Protein AF-A0A2P2NIX0-F1 (afdb_monomer_lite)

InterPro domains:
  IPR002048 EF-hand domain [PF13833] (48-100)
  IPR002048 EF-hand domain [PS50222] (69-104)
  IPR011992 EF-hand domain pair [SSF47473] (9-98)
  IPR018247 EF-Hand 1, calcium-binding site [PS00018] (82-94)
  IPR044205 Calcium-binding protein KIC/PBP1/KRP1 [PTHR47319] (14-123)

Organism: Rhizophora mucronata (NCBI:txid61149)

Structure (mmCIF, N/CA/C/O backbone):
data_AF-A0A2P2NIX0-F1
#
_entry.id   AF-A0A2P2NIX0-F1
#
loop_
_atom_site.group_PDB
_atom_site.id
_atom_site.type_symbol
_atom_site.label_atom_id
_atom_site.label_alt_id
_atom_site.label_comp_id
_atom_site.label_asym_id
_atom_site.label_entity_id
_atom_site.label_seq_id
_atom_site.pdbx_PDB_ins_code
_atom_site.Cartn_x
_atom_site.Cartn_y
_atom_site.Cartn_z
_atom_site.occupancy
_atom_site.B_iso_or_equiv
_atom_site.auth_seq_id
_atom_site.auth_comp_id
_atom_site.auth_asym_id
_atom_site.auth_atom_id
_atom_site.pdbx_PDB_model_num
ATOM 1 N N . MET A 1 1 ? 43.912 -26.234 24.831 1.00 50.53 1 MET A N 1
ATOM 2 C CA . MET A 1 1 ? 42.895 -26.820 23.930 1.00 50.53 1 MET A CA 1
ATOM 3 C C . MET A 1 1 ? 41.523 -26.610 24.560 1.00 50.53 1 MET A C 1
ATOM 5 O O . MET A 1 1 ? 41.419 -26.867 25.751 1.00 50.53 1 MET A O 1
ATOM 9 N N . ALA A 1 2 ? 40.550 -26.163 23.743 1.00 42.12 2 ALA A N 1
ATOM 10 C CA . ALA A 1 2 ? 39.131 -25.838 24.017 1.00 42.12 2 ALA A CA 1
ATOM 11 C C . ALA A 1 2 ? 38.855 -24.526 24.790 1.00 42.12 2 ALA A C 1
ATOM 13 O O . ALA A 1 2 ? 39.506 -24.276 25.792 1.00 42.12 2 ALA A O 1
ATOM 14 N N . ALA A 1 3 ? 37.893 -23.656 24.461 1.00 52.75 3 ALA A N 1
ATOM 15 C CA . ALA A 1 3 ? 37.145 -23.256 23.253 1.00 52.75 3 ALA A CA 1
ATOM 16 C C . ALA A 1 3 ? 36.430 -21.925 23.638 1.00 52.75 3 ALA A C 1
ATOM 18 O O . ALA A 1 3 ? 36.036 -21.804 24.800 1.00 52.75 3 ALA A O 1
ATOM 19 N N . PRO A 1 4 ? 36.258 -20.920 22.756 1.00 50.69 4 PRO A N 1
ATOM 20 C CA . PRO A 1 4 ? 35.530 -19.696 23.103 1.00 50.69 4 PRO A CA 1
ATOM 21 C C . PRO A 1 4 ? 34.009 -19.925 23.059 1.00 50.69 4 PRO A C 1
ATOM 23 O O . PRO A 1 4 ? 33.499 -20.560 22.137 1.00 50.69 4 PRO A O 1
ATOM 26 N N . GLN A 1 5 ? 33.292 -19.422 24.068 1.00 49.97 5 GLN A N 1
ATOM 27 C CA . GLN A 1 5 ? 31.830 -19.479 24.147 1.00 49.97 5 GLN A CA 1
ATOM 28 C C . GLN A 1 5 ? 31.191 -18.527 23.128 1.00 49.97 5 GLN A C 1
ATOM 30 O O . GLN A 1 5 ? 31.545 -17.352 23.033 1.00 49.97 5 GLN A O 1
ATOM 35 N N . SER A 1 6 ? 30.259 -19.089 22.365 1.00 48.31 6 SER A N 1
ATOM 36 C CA . SER A 1 6 ? 29.568 -18.510 21.220 1.00 48.31 6 SER A CA 1
ATOM 37 C C . SER A 1 6 ? 28.785 -17.242 21.564 1.00 48.31 6 SER A C 1
ATOM 39 O O . SER A 1 6 ? 27.937 -17.240 22.455 1.00 48.31 6 SER A O 1
ATOM 41 N N . GLN A 1 7 ? 29.019 -16.180 20.791 1.00 47.47 7 GLN A N 1
ATOM 42 C CA . GLN A 1 7 ? 28.121 -15.033 20.716 1.00 47.47 7 GLN A CA 1
ATOM 43 C C . GLN A 1 7 ? 26.816 -15.484 20.054 1.00 47.47 7 GLN A C 1
ATOM 45 O O . GLN A 1 7 ? 26.788 -15.840 18.878 1.00 47.47 7 GLN A O 1
ATOM 50 N N . ASN A 1 8 ? 25.740 -15.493 20.836 1.00 40.75 8 ASN A N 1
ATOM 51 C CA . ASN A 1 8 ? 24.382 -15.704 20.361 1.00 40.75 8 ASN A CA 1
ATOM 52 C C . ASN A 1 8 ? 23.943 -14.445 19.596 1.00 40.75 8 ASN A C 1
ATOM 54 O O . ASN A 1 8 ? 23.459 -13.479 20.186 1.00 40.75 8 ASN A O 1
ATOM 58 N N . GLN A 1 9 ? 24.209 -14.423 18.290 1.00 42.22 9 GLN A N 1
ATOM 59 C CA . GLN A 1 9 ? 23.605 -13.460 17.381 1.00 42.22 9 GLN A CA 1
ATOM 60 C C . GLN A 1 9 ? 22.149 -13.874 17.192 1.00 42.22 9 GLN A C 1
ATOM 62 O O . GLN A 1 9 ? 21.848 -14.804 16.448 1.00 42.22 9 GLN A O 1
ATOM 67 N N . ASN A 1 10 ? 21.262 -13.178 17.900 1.00 36.50 10 ASN A N 1
ATOM 68 C CA . ASN A 1 10 ? 19.833 -13.191 17.641 1.00 36.50 10 ASN A CA 1
ATOM 69 C C . ASN A 1 10 ? 19.629 -12.640 16.220 1.00 36.50 10 ASN A C 1
ATOM 71 O O . ASN A 1 10 ? 19.618 -11.428 16.003 1.00 36.50 10 ASN A O 1
ATOM 75 N N . GLN A 1 11 ? 19.623 -13.540 15.238 1.00 39.88 11 GLN A N 1
ATOM 76 C CA . GLN A 1 11 ? 19.380 -13.214 13.844 1.00 39.88 11 GLN A CA 1
ATOM 77 C C . GLN A 1 11 ? 17.932 -12.747 13.740 1.00 39.88 11 GLN A C 1
ATOM 79 O O . GLN A 1 11 ? 17.008 -13.557 13.803 1.00 39.88 11 GLN A O 1
ATOM 84 N N . ASN A 1 12 ? 17.765 -11.427 13.616 1.00 37.88 12 ASN A N 1
ATOM 85 C CA . ASN A 1 12 ? 16.544 -10.791 13.142 1.00 37.88 12 ASN A CA 1
ATOM 86 C C . ASN A 1 12 ? 16.019 -11.598 11.952 1.00 37.88 12 ASN A C 1
ATOM 88 O O . ASN A 1 12 ? 16.601 -11.544 10.867 1.00 37.88 12 ASN A O 1
ATOM 92 N N . HIS A 1 13 ? 14.936 -12.345 12.167 1.00 38.78 13 HIS A N 1
ATOM 93 C CA . HIS A 1 13 ? 14.095 -12.855 11.097 1.00 38.78 13 HIS A CA 1
ATOM 94 C C . HIS A 1 13 ? 13.454 -11.637 10.421 1.00 38.78 13 HIS A C 1
ATOM 96 O O . HIS A 1 13 ? 12.296 -11.316 10.653 1.00 38.78 13 HIS A O 1
ATOM 102 N N . HIS A 1 14 ? 14.215 -10.937 9.580 1.00 41.50 14 HIS A N 1
ATOM 103 C CA . HIS A 1 14 ? 13.605 -10.283 8.437 1.00 41.50 14 HIS A CA 1
ATOM 104 C C . HIS A 1 14 ? 13.062 -11.437 7.604 1.00 41.50 14 HIS A C 1
ATOM 106 O O . HIS A 1 14 ? 13.826 -12.104 6.904 1.00 41.50 14 HIS A O 1
ATOM 112 N N . GLN A 1 15 ? 11.770 -11.745 7.754 1.00 46.03 15 GLN A N 1
ATOM 113 C CA . GLN A 1 15 ? 11.052 -12.459 6.710 1.00 46.03 15 GLN A CA 1
ATOM 114 C C . GLN A 1 15 ? 11.357 -11.691 5.429 1.00 46.03 15 GLN A C 1
ATOM 116 O O . GLN A 1 15 ? 10.875 -10.577 5.244 1.00 46.03 15 GLN A O 1
ATOM 121 N N . TYR A 1 16 ? 12.242 -12.247 4.603 1.00 47.47 16 TYR A N 1
ATOM 122 C CA . TYR A 1 16 ? 12.481 -11.752 3.262 1.00 47.47 16 TYR A CA 1
ATOM 123 C C . TYR A 1 16 ? 11.141 -11.884 2.554 1.00 47.47 16 TYR A C 1
ATOM 125 O O . TYR A 1 16 ? 10.760 -12.976 2.125 1.00 47.47 16 TYR A O 1
ATOM 133 N N . PHE A 1 17 ? 10.386 -10.789 2.512 1.00 57.12 17 PHE A N 1
ATOM 134 C CA . PHE A 1 17 ? 9.294 -10.667 1.576 1.00 57.12 17 PHE A CA 1
ATOM 135 C C . PHE A 1 17 ? 9.944 -10.810 0.210 1.00 57.12 17 PHE A C 1
ATOM 137 O O . PHE A 1 17 ? 10.765 -9.986 -0.191 1.00 57.12 17 PHE A O 1
ATOM 144 N N . HIS A 1 18 ? 9.696 -11.944 -0.433 1.00 64.31 18 HIS A N 1
ATOM 145 C CA . HIS A 1 18 ? 10.244 -12.169 -1.749 1.00 64.31 18 HIS A CA 1
ATOM 146 C C . HIS A 1 18 ? 9.465 -11.259 -2.684 1.00 64.31 18 HIS A C 1
ATOM 148 O O . HIS A 1 18 ? 8.249 -11.397 -2.821 1.00 64.31 18 HIS A O 1
ATOM 154 N N . ASP A 1 19 ? 10.159 -10.292 -3.265 1.00 73.69 19 ASP A N 1
ATOM 155 C CA . ASP A 1 19 ? 9.529 -9.370 -4.182 1.00 73.69 19 ASP A CA 1
ATOM 156 C C . ASP A 1 19 ? 9.117 -10.138 -5.442 1.00 73.69 19 ASP A C 1
ATOM 158 O O . ASP A 1 19 ? 9.936 -10.725 -6.151 1.00 73.69 19 ASP A O 1
ATOM 162 N N . PHE A 1 20 ? 7.808 -10.228 -5.656 1.00 79.19 20 PHE A N 1
ATOM 163 C CA . PHE A 1 20 ? 7.220 -10.857 -6.834 1.00 79.19 20 PHE A CA 1
ATOM 164 C C . PHE A 1 20 ? 6.619 -9.822 -7.780 1.00 79.19 20 PHE A C 1
ATOM 166 O O . PHE A 1 20 ? 6.149 -10.199 -8.857 1.00 79.19 20 PHE A O 1
ATOM 173 N N . LEU A 1 21 ? 6.630 -8.539 -7.406 1.00 83.56 21 LEU A N 1
ATOM 174 C CA . LEU A 1 21 ? 6.047 -7.479 -8.214 1.00 83.56 21 LEU A CA 1
ATOM 175 C C . LEU A 1 21 ? 6.760 -7.328 -9.570 1.00 83.56 21 LEU A C 1
ATOM 177 O O . LEU A 1 21 ? 6.041 -7.278 -10.568 1.00 83.56 21 LEU A O 1
ATOM 181 N N . PRO A 1 22 ? 8.105 -7.397 -9.680 1.00 82.06 22 PRO A N 1
ATOM 182 C CA . PRO A 1 22 ? 8.806 -7.372 -10.969 1.00 82.06 22 PRO A CA 1
ATOM 183 C C . PRO A 1 22 ? 8.403 -8.532 -11.879 1.00 82.06 22 PRO A C 1
ATOM 185 O O . PRO A 1 22 ? 8.193 -8.378 -13.083 1.00 82.06 22 PRO A O 1
ATOM 188 N N . LEU A 1 23 ? 8.228 -9.724 -11.303 1.00 83.00 23 LEU A N 1
ATOM 189 C CA . LEU A 1 23 ? 7.837 -10.913 -12.056 1.00 83.00 23 LEU A CA 1
ATOM 190 C C . LEU A 1 23 ? 6.382 -10.813 -12.537 1.00 83.00 23 LEU A C 1
ATOM 192 O O . LEU A 1 23 ? 6.071 -11.224 -13.657 1.00 83.00 23 LEU A O 1
ATOM 196 N N . MET A 1 24 ? 5.495 -10.248 -11.715 1.00 81.00 24 MET A N 1
ATOM 197 C CA . MET A 1 24 ? 4.114 -9.951 -12.099 1.00 81.00 24 MET A CA 1
ATOM 198 C C . MET A 1 24 ? 4.052 -8.861 -13.173 1.00 81.00 24 MET A C 1
ATOM 200 O O . MET A 1 24 ? 3.346 -9.053 -14.159 1.00 81.00 24 MET A O 1
ATOM 204 N N . ALA A 1 25 ? 4.825 -7.782 -13.039 1.00 84.12 25 ALA A N 1
ATOM 205 C CA . ALA A 1 25 ? 4.919 -6.705 -14.024 1.00 84.12 25 ALA A CA 1
ATOM 206 C C . ALA A 1 25 ? 5.352 -7.238 -15.393 1.00 84.12 25 ALA A C 1
ATOM 208 O O . ALA A 1 25 ? 4.672 -7.010 -16.392 1.00 84.12 25 ALA A O 1
ATOM 209 N N . ASN A 1 26 ? 6.417 -8.042 -15.421 1.00 83.12 26 ASN A N 1
ATOM 210 C CA . ASN A 1 26 ? 6.946 -8.642 -16.643 1.00 83.12 26 ASN A CA 1
ATOM 211 C C . ASN A 1 26 ? 5.971 -9.629 -17.306 1.00 83.12 26 ASN A C 1
ATOM 213 O O . ASN A 1 26 ? 5.942 -9.748 -18.529 1.00 83.12 26 ASN A O 1
ATOM 217 N N . LYS A 1 27 ? 5.165 -10.360 -16.523 1.00 85.50 27 LYS A N 1
ATOM 218 C CA . LYS A 1 27 ? 4.214 -11.347 -17.066 1.00 85.50 27 LYS A CA 1
ATOM 219 C C . LYS A 1 27 ? 2.865 -10.763 -17.468 1.00 85.50 27 LYS A C 1
ATOM 221 O O . LYS A 1 27 ? 2.254 -11.272 -18.404 1.00 85.50 27 LYS A O 1
ATOM 226 N N . LEU A 1 28 ? 2.368 -9.786 -16.716 1.00 81.62 28 LEU A N 1
ATOM 227 C CA . LEU A 1 28 ? 1.005 -9.271 -16.838 1.00 81.62 28 LEU A CA 1
ATOM 228 C C . LEU A 1 28 ? 0.959 -7.907 -17.545 1.00 81.62 28 LEU A C 1
ATOM 230 O O . LEU A 1 28 ? -0.065 -7.569 -18.134 1.00 81.62 28 LEU A O 1
ATOM 234 N N . GLY A 1 29 ? 2.055 -7.146 -17.516 1.00 83.56 29 GLY A N 1
ATOM 235 C CA . GLY A 1 29 ? 2.091 -5.732 -17.884 1.00 83.56 29 GLY A CA 1
ATOM 236 C C . GLY A 1 29 ? 1.682 -4.815 -16.723 1.00 83.56 29 GLY A C 1
ATOM 237 O O . GLY A 1 29 ? 1.065 -5.253 -15.749 1.00 83.56 29 GLY A O 1
ATOM 238 N N . GLY A 1 30 ? 2.017 -3.523 -16.831 1.00 80.62 30 GLY A N 1
ATOM 239 C CA . GLY A 1 30 ? 1.807 -2.532 -15.764 1.00 80.62 30 GLY A CA 1
ATOM 240 C C . GLY A 1 30 ? 0.342 -2.366 -15.340 1.00 80.62 30 GLY A C 1
ATOM 241 O O . GLY A 1 30 ? 0.036 -2.422 -14.151 1.00 80.62 30 GLY A O 1
ATOM 242 N N . ASP A 1 31 ? -0.583 -2.261 -16.298 1.00 83.38 31 ASP A N 1
ATOM 243 C CA . ASP A 1 31 ? -2.016 -2.088 -16.002 1.00 83.38 31 ASP A CA 1
ATOM 244 C C . ASP A 1 31 ? -2.609 -3.287 -15.248 1.00 83.38 31 ASP A C 1
ATOM 246 O O . ASP A 1 31 ? -3.424 -3.141 -14.334 1.00 83.38 31 ASP A O 1
ATOM 250 N N . ALA A 1 32 ? -2.182 -4.497 -15.608 1.00 86.50 32 ALA A N 1
ATOM 251 C CA . ALA A 1 32 ? -2.650 -5.712 -14.961 1.00 86.50 32 ALA A CA 1
ATOM 252 C C . ALA A 1 32 ? -2.005 -5.914 -13.582 1.00 86.50 32 ALA A C 1
ATOM 254 O O . ALA A 1 32 ? -2.688 -6.381 -12.672 1.00 86.50 32 ALA A O 1
ATOM 255 N N . LEU A 1 33 ? -0.744 -5.501 -13.391 1.00 88.12 33 LEU A N 1
ATOM 256 C CA . LEU A 1 33 ? -0.116 -5.437 -12.068 1.00 88.12 33 LEU A CA 1
ATOM 257 C C . LEU A 1 33 ? -0.909 -4.522 -11.128 1.00 88.12 33 LEU A C 1
ATOM 259 O O . LEU A 1 33 ? -1.236 -4.928 -10.015 1.00 88.12 33 LEU A O 1
ATOM 263 N N . ILE A 1 34 ? -1.267 -3.318 -11.584 1.00 87.81 34 ILE A N 1
ATOM 264 C CA . ILE A 1 34 ? -2.104 -2.389 -10.808 1.00 87.81 34 ILE A CA 1
ATOM 265 C C . ILE A 1 34 ? -3.442 -3.055 -10.464 1.00 87.81 34 ILE A C 1
ATOM 267 O O . ILE A 1 34 ? -3.902 -2.978 -9.327 1.00 87.81 34 ILE A O 1
ATOM 271 N N . GLY A 1 35 ? -4.038 -3.783 -11.413 1.00 90.69 35 GLY A N 1
ATOM 272 C CA . GLY A 1 35 ? -5.238 -4.583 -11.173 1.00 90.69 35 GLY A CA 1
ATOM 273 C C . GLY A 1 35 ? -5.078 -5.625 -10.056 1.00 90.69 35 GLY A C 1
ATOM 274 O O . GLY A 1 35 ? -5.979 -5.769 -9.228 1.00 90.69 35 GLY A O 1
ATOM 275 N N . GLU A 1 36 ? -3.949 -6.334 -9.994 1.00 90.94 36 GLU A N 1
ATOM 276 C CA . GLU A 1 36 ? -3.653 -7.292 -8.918 1.00 90.94 36 GLU A CA 1
ATOM 277 C C . GLU A 1 36 ? -3.414 -6.601 -7.570 1.00 90.94 36 GLU A C 1
ATOM 279 O O . GLU A 1 36 ? -3.939 -7.055 -6.551 1.00 90.94 36 GLU A O 1
ATOM 284 N N . LEU A 1 37 ? -2.722 -5.459 -7.549 1.00 91.00 37 LEU A N 1
ATOM 285 C CA . LEU A 1 37 ? -2.551 -4.658 -6.332 1.00 91.00 37 LEU A CA 1
ATOM 286 C C . LEU A 1 37 ? -3.899 -4.169 -5.790 1.00 91.00 37 LEU A C 1
ATOM 288 O O . LEU A 1 37 ? -4.161 -4.288 -4.595 1.00 91.00 37 LEU A O 1
ATOM 292 N N . CYS A 1 38 ? -4.803 -3.722 -6.663 1.00 92.62 38 CYS A N 1
ATOM 293 C CA . CYS A 1 38 ? -6.164 -3.345 -6.284 1.00 92.62 38 CYS A CA 1
ATOM 294 C C . CYS A 1 38 ? -6.954 -4.521 -5.687 1.00 92.62 38 CYS A C 1
ATOM 296 O O . CYS A 1 38 ? -7.733 -4.334 -4.750 1.00 92.62 38 CYS A O 1
ATOM 298 N N . LYS A 1 39 ? -6.759 -5.747 -6.189 1.00 92.12 39 LYS A N 1
ATOM 299 C CA . LYS A 1 39 ? -7.362 -6.951 -5.590 1.00 92.12 39 LYS A CA 1
ATOM 300 C C . LYS A 1 39 ? -6.762 -7.249 -4.218 1.00 92.12 39 LYS A C 1
ATOM 302 O O . LYS A 1 39 ? -7.518 -7.539 -3.295 1.00 92.12 39 LYS A O 1
ATOM 307 N N . GLY A 1 40 ? -5.442 -7.133 -4.069 1.00 91.50 40 GLY A N 1
ATOM 308 C CA . GLY A 1 40 ? -4.753 -7.258 -2.782 1.00 91.50 40 GLY A CA 1
ATOM 309 C C . GLY A 1 40 ? -5.265 -6.249 -1.753 1.00 91.50 40 GLY A C 1
ATOM 310 O O . GLY A 1 40 ? -5.609 -6.628 -0.635 1.00 91.50 40 GLY A O 1
ATOM 311 N N . PHE A 1 41 ? -5.431 -4.991 -2.162 1.00 93.94 41 PHE A N 1
ATOM 312 C CA . PHE A 1 41 ? -6.050 -3.946 -1.349 1.00 93.94 41 PHE A CA 1
ATOM 313 C C . PHE A 1 41 ? -7.452 -4.349 -0.876 1.00 93.94 41 PHE A C 1
ATOM 315 O O . PHE A 1 41 ? -7.735 -4.317 0.320 1.00 93.94 41 PHE A O 1
ATOM 322 N N . ASN A 1 42 ? -8.309 -4.811 -1.791 1.00 94.56 42 ASN A N 1
ATOM 323 C CA . ASN A 1 42 ? -9.674 -5.229 -1.461 1.00 94.56 42 ASN A CA 1
ATOM 324 C C . ASN A 1 42 ? -9.729 -6.411 -0.478 1.00 94.56 42 ASN A C 1
ATOM 326 O O . ASN A 1 42 ? -10.706 -6.546 0.256 1.00 94.56 42 ASN A O 1
ATOM 330 N N . LEU A 1 43 ? -8.702 -7.267 -0.450 1.00 93.62 43 LEU A N 1
ATOM 331 C CA . LEU A 1 43 ? -8.596 -8.348 0.533 1.00 93.62 43 LEU A CA 1
ATOM 332 C C . LEU A 1 43 ? -8.235 -7.829 1.929 1.00 93.62 43 LEU A C 1
ATOM 334 O O . LEU A 1 43 ? -8.635 -8.434 2.921 1.00 93.62 43 LEU A O 1
ATOM 338 N N . LEU A 1 44 ? -7.487 -6.729 2.019 1.00 93.62 44 LEU A N 1
ATOM 339 C CA . LEU A 1 44 ? -6.988 -6.168 3.277 1.00 93.62 44 LEU A CA 1
ATOM 340 C C . LEU A 1 44 ? -7.869 -5.047 3.842 1.00 93.62 44 LEU A C 1
ATOM 342 O O . LEU A 1 44 ? -7.825 -4.795 5.050 1.00 93.62 44 LEU A O 1
ATOM 346 N N . MET A 1 45 ? -8.685 -4.400 3.012 1.00 95.69 45 MET A N 1
ATOM 347 C CA . MET A 1 45 ? -9.485 -3.249 3.418 1.00 95.69 45 MET A CA 1
ATOM 348 C C . MET A 1 45 ? -10.602 -3.593 4.410 1.00 95.69 45 MET A C 1
ATOM 350 O O . MET A 1 45 ? -11.088 -4.725 4.519 1.00 95.69 45 MET A O 1
ATOM 354 N N . ASP A 1 46 ? -11.029 -2.569 5.135 1.00 96.44 46 ASP A N 1
ATOM 355 C CA . ASP A 1 46 ? -12.292 -2.545 5.848 1.00 96.44 46 ASP A CA 1
ATOM 356 C C . ASP A 1 46 ? -13.432 -2.343 4.837 1.00 96.44 46 ASP A C 1
ATOM 358 O O . ASP A 1 46 ? -13.438 -1.369 4.084 1.00 96.44 46 ASP A O 1
ATOM 362 N N . ALA A 1 47 ? -14.397 -3.264 4.804 1.00 92.50 47 ALA A N 1
ATOM 363 C CA . ALA A 1 47 ? -15.491 -3.226 3.835 1.00 92.50 47 ALA A CA 1
ATOM 364 C C . ALA A 1 47 ? -16.490 -2.082 4.080 1.00 92.50 47 ALA A C 1
ATOM 366 O O . ALA A 1 47 ? -17.173 -1.667 3.146 1.00 92.50 47 ALA A O 1
ATOM 367 N N . GLU A 1 48 ? -16.595 -1.586 5.314 1.00 93.69 48 GLU A N 1
ATOM 368 C CA . GLU A 1 48 ? -17.496 -0.485 5.660 1.00 93.69 48 GLU A CA 1
ATOM 369 C C . GLU A 1 48 ? -16.846 0.869 5.374 1.00 93.69 48 GLU A C 1
ATOM 371 O O . GLU A 1 48 ? -17.513 1.783 4.891 1.00 93.69 48 GLU A O 1
ATOM 376 N N . LYS A 1 49 ? -15.542 0.997 5.645 1.00 92.44 49 LYS A N 1
ATOM 377 C CA . LYS A 1 49 ? -14.806 2.257 5.455 1.00 92.44 49 LYS A CA 1
ATOM 378 C C . LYS A 1 49 ? -14.204 2.413 4.058 1.00 92.44 49 LYS A C 1
ATOM 380 O O . LYS A 1 49 ? -13.948 3.536 3.641 1.00 92.44 49 LYS A O 1
ATOM 385 N N . GLY A 1 50 ? -13.964 1.313 3.344 1.00 95.06 50 GLY A N 1
ATOM 386 C CA . GLY A 1 50 ? -13.327 1.319 2.023 1.00 95.06 50 GLY A CA 1
ATOM 387 C C . GLY A 1 50 ? -11.824 1.627 2.044 1.00 95.06 50 GLY A C 1
ATOM 388 O O . GLY A 1 50 ? -11.257 1.951 1.005 1.00 95.06 50 GLY A O 1
ATOM 389 N N . VAL A 1 51 ? -11.184 1.535 3.212 1.00 96.19 51 VAL A N 1
ATOM 390 C CA . VAL A 1 51 ? -9.750 1.794 3.434 1.00 96.19 51 VAL A CA 1
ATOM 391 C C . VAL A 1 51 ? -9.143 0.690 4.292 1.00 96.19 51 VAL A C 1
ATOM 393 O O . VAL A 1 51 ? -9.857 0.008 5.033 1.00 96.19 51 VAL A O 1
ATOM 396 N N . ILE A 1 52 ? -7.831 0.482 4.214 1.00 96.06 52 ILE A N 1
ATOM 397 C CA . ILE A 1 52 ? -7.137 -0.455 5.101 1.00 96.06 52 ILE A CA 1
ATOM 398 C C . ILE A 1 52 ? -6.908 0.240 6.437 1.00 96.06 52 ILE A C 1
ATOM 400 O O . ILE A 1 52 ? -6.163 1.207 6.532 1.00 96.06 52 ILE A O 1
ATOM 404 N N . THR A 1 53 ? -7.526 -0.280 7.488 1.00 95.75 53 THR A N 1
ATOM 405 C CA . THR A 1 53 ? -7.284 0.166 8.860 1.00 95.75 53 THR A CA 1
ATOM 406 C C . THR A 1 53 ? -6.375 -0.821 9.576 1.00 95.75 53 THR A C 1
ATOM 408 O O . THR A 1 53 ? -6.226 -1.963 9.146 1.00 95.75 53 THR A O 1
ATOM 411 N N . PHE A 1 54 ? -5.810 -0.431 10.720 1.00 94.25 54 PHE A N 1
ATOM 412 C CA . PHE A 1 54 ? -5.036 -1.358 11.550 1.00 94.25 54 PHE A CA 1
ATOM 413 C C . PHE A 1 54 ? -5.817 -2.644 11.885 1.00 94.25 54 PHE A C 1
ATOM 415 O O . PHE A 1 54 ? -5.273 -3.747 11.829 1.00 94.25 54 PHE A O 1
ATOM 422 N N . GLU A 1 55 ? -7.106 -2.514 12.211 1.00 94.56 55 GLU A N 1
ATOM 423 C CA . GLU A 1 55 ? -7.959 -3.653 12.558 1.00 94.56 55 GLU A CA 1
ATOM 424 C C . GLU A 1 55 ? -8.247 -4.544 11.348 1.00 94.56 55 GLU A C 1
ATOM 426 O O . GLU A 1 55 ? -8.140 -5.771 11.456 1.00 94.56 55 GLU A O 1
ATOM 431 N N . SER A 1 56 ? -8.567 -3.945 10.193 1.00 95.31 56 SER A N 1
ATOM 432 C CA . SER A 1 56 ? -8.813 -4.709 8.969 1.00 95.31 56 SER A CA 1
ATOM 433 C C . SER A 1 56 ? -7.543 -5.405 8.502 1.00 95.31 56 SER A C 1
ATOM 435 O O . SER A 1 56 ? -7.584 -6.603 8.236 1.00 95.31 56 SER A O 1
ATOM 437 N N . LEU A 1 57 ? -6.406 -4.705 8.512 1.00 93.62 57 LEU A N 1
ATOM 438 C CA . LEU A 1 57 ? -5.107 -5.255 8.157 1.00 93.62 57 LEU A CA 1
ATOM 439 C C . LEU A 1 57 ? -4.774 -6.448 9.049 1.00 93.62 57 LEU A C 1
ATOM 441 O O . LEU A 1 57 ? -4.516 -7.523 8.528 1.00 93.62 57 LEU A O 1
ATOM 445 N N . LYS A 1 58 ? -4.863 -6.299 10.375 1.00 92.75 58 LYS A N 1
ATOM 446 C CA . LYS A 1 58 ? -4.570 -7.368 11.339 1.00 92.75 58 LYS A CA 1
ATOM 447 C C . LYS A 1 58 ? -5.448 -8.601 11.159 1.00 92.75 58 LYS A C 1
ATOM 449 O O . LYS A 1 58 ? -4.966 -9.730 11.230 1.00 92.75 58 LYS A O 1
ATOM 454 N N . ARG A 1 59 ? -6.753 -8.403 10.981 1.00 93.62 59 ARG A N 1
ATOM 455 C CA . ARG A 1 59 ? -7.698 -9.512 10.821 1.00 93.62 59 ARG A CA 1
ATOM 456 C C . ARG A 1 59 ? -7.499 -10.203 9.476 1.00 93.62 59 ARG A C 1
ATOM 458 O O . ARG A 1 59 ? -7.450 -11.427 9.416 1.00 93.62 59 ARG A O 1
ATOM 465 N N . ASN A 1 60 ? -7.416 -9.422 8.407 1.00 92.94 60 ASN A N 1
ATOM 466 C CA . ASN A 1 60 ? -7.396 -9.937 7.048 1.00 92.94 60 ASN A CA 1
ATOM 467 C C . ASN A 1 60 ? -6.023 -10.536 6.696 1.00 92.94 60 ASN A C 1
ATOM 469 O O . ASN A 1 60 ? -5.973 -11.566 6.032 1.00 92.94 60 ASN A O 1
ATOM 473 N N . SER A 1 61 ? -4.916 -9.981 7.204 1.00 88.81 61 SER A N 1
ATOM 474 C CA . SER A 1 61 ? -3.574 -10.556 7.031 1.00 88.81 61 SER A CA 1
ATOM 475 C C . SER A 1 61 ? -3.456 -11.931 7.694 1.00 88.81 61 SER A C 1
ATOM 477 O O . SER A 1 61 ? -2.924 -12.861 7.089 1.00 88.81 61 SER A O 1
ATOM 479 N N . ALA A 1 62 ? -4.040 -12.110 8.883 1.00 87.88 62 ALA A N 1
ATOM 480 C CA . ALA A 1 62 ? -4.091 -13.407 9.553 1.00 87.88 62 ALA A CA 1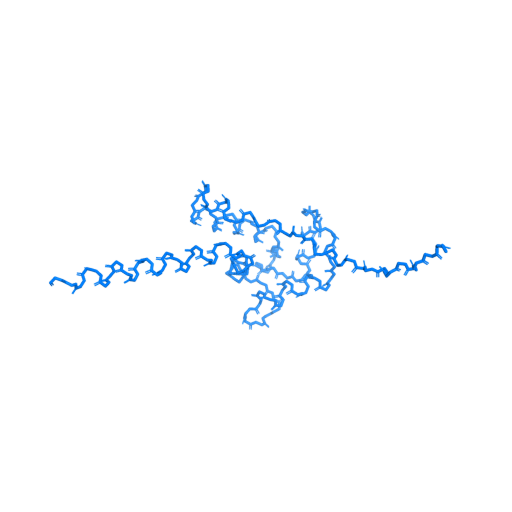
ATOM 481 C C . ALA A 1 62 ? -4.857 -14.457 8.725 1.00 87.88 62 ALA A C 1
ATOM 483 O O . ALA A 1 62 ? -4.428 -15.605 8.642 1.00 87.88 62 ALA A O 1
ATOM 484 N N . LEU A 1 63 ? -5.947 -14.065 8.050 1.00 86.88 63 LEU A N 1
ATOM 485 C CA . LEU A 1 63 ? -6.699 -14.953 7.148 1.00 86.88 63 LEU A CA 1
ATOM 486 C C . LEU A 1 63 ? -5.905 -15.351 5.896 1.00 86.88 63 LEU A C 1
ATOM 488 O O . LEU A 1 63 ? -6.139 -16.422 5.340 1.00 86.88 63 LEU A O 1
ATOM 492 N N . LEU A 1 64 ? -4.957 -14.515 5.473 1.00 83.69 64 LEU A N 1
ATOM 493 C CA . LEU A 1 64 ? -4.044 -14.784 4.359 1.00 83.69 64 LEU A CA 1
ATOM 494 C C . LEU A 1 64 ? -2.801 -15.585 4.784 1.00 83.69 64 LEU A C 1
ATOM 496 O O . LEU A 1 64 ? -1.906 -15.804 3.972 1.00 83.69 64 LEU A O 1
ATOM 500 N N . GLY A 1 65 ? -2.737 -16.033 6.043 1.00 80.75 65 GLY A N 1
ATOM 501 C CA . GLY A 1 65 ? -1.607 -16.794 6.577 1.00 80.75 65 GLY A CA 1
ATOM 502 C C . GLY A 1 65 ? -0.413 -15.934 6.997 1.00 80.75 65 GLY A C 1
ATOM 503 O O . GLY A 1 65 ? 0.639 -16.481 7.305 1.00 80.75 65 GLY A O 1
ATOM 504 N N . LEU A 1 66 ? -0.566 -14.607 7.067 1.00 79.19 66 LEU A N 1
ATOM 505 C CA . LEU A 1 66 ? 0.463 -13.661 7.528 1.00 79.19 66 LEU A CA 1
ATOM 506 C C . LEU A 1 66 ? 0.369 -13.401 9.041 1.00 79.19 66 LEU A C 1
ATOM 508 O O . LEU A 1 66 ? 0.605 -12.299 9.529 1.00 79.19 66 LEU A O 1
ATOM 512 N N . GLN A 1 67 ? -0.014 -14.430 9.790 1.00 77.75 67 GLN A N 1
ATOM 513 C CA . GLN A 1 67 ? -0.249 -14.385 11.236 1.00 77.75 67 GLN A CA 1
ATOM 514 C C . GLN A 1 67 ? 1.020 -14.160 12.078 1.00 77.75 67 GLN A C 1
ATOM 516 O O . GLN A 1 67 ? 0.907 -13.885 13.271 1.00 77.75 67 GLN A O 1
ATOM 521 N N . ASP A 1 68 ? 2.201 -14.256 11.466 1.00 81.06 68 ASP A N 1
ATOM 522 C CA . ASP A 1 68 ? 3.492 -14.028 12.123 1.00 81.06 68 ASP A CA 1
ATOM 523 C C . ASP A 1 68 ? 3.842 -12.534 12.251 1.00 81.06 68 ASP A C 1
ATOM 525 O O . ASP A 1 68 ? 4.745 -12.179 13.008 1.00 81.06 68 ASP A O 1
ATOM 529 N N . LEU A 1 69 ? 3.108 -11.649 11.561 1.00 83.00 69 LEU A N 1
ATOM 530 C CA . LEU A 1 69 ? 3.293 -10.202 11.669 1.00 83.00 69 LEU A CA 1
ATOM 531 C C . LEU A 1 69 ? 2.835 -9.703 13.043 1.00 83.00 69 LEU A C 1
ATOM 533 O O . LEU A 1 69 ? 1.681 -9.884 13.451 1.00 83.00 69 LEU A O 1
ATOM 537 N N . SER A 1 70 ? 3.737 -9.037 13.761 1.00 89.00 70 SER A N 1
ATOM 538 C CA . SER A 1 70 ? 3.428 -8.463 15.065 1.00 89.00 70 SER A CA 1
ATOM 539 C C . SER A 1 70 ? 2.547 -7.218 14.932 1.00 89.00 70 SER A C 1
ATOM 541 O O . SER A 1 70 ? 2.468 -6.581 13.883 1.00 89.00 70 SER A O 1
ATOM 543 N N . ASN A 1 71 ? 1.889 -6.815 16.026 1.00 90.06 71 ASN A N 1
ATOM 544 C CA . ASN A 1 71 ? 1.127 -5.559 16.026 1.00 90.06 71 ASN A CA 1
ATOM 545 C C . ASN A 1 71 ? 2.007 -4.347 15.680 1.00 90.06 71 ASN A C 1
ATOM 547 O O . ASN A 1 71 ? 1.485 -3.365 15.161 1.00 90.06 71 ASN A O 1
ATOM 551 N N . ASP A 1 72 ? 3.301 -4.400 15.998 1.00 90.50 72 ASP A N 1
ATOM 552 C CA . ASP A 1 72 ? 4.224 -3.308 15.709 1.00 90.50 72 ASP A CA 1
ATOM 553 C C . ASP A 1 72 ? 4.600 -3.296 14.222 1.00 90.50 72 ASP A C 1
ATOM 555 O O . ASP A 1 72 ? 4.546 -2.231 13.616 1.00 90.50 72 ASP A O 1
ATOM 559 N N . ASP A 1 73 ? 4.805 -4.461 13.596 1.00 89.12 73 ASP A N 1
ATOM 560 C CA . ASP A 1 73 ? 5.020 -4.561 12.142 1.00 89.12 73 ASP A CA 1
ATOM 561 C C . ASP A 1 73 ? 3.820 -4.007 11.365 1.00 89.12 73 ASP A C 1
ATOM 563 O O . ASP A 1 73 ? 3.974 -3.198 10.454 1.00 89.12 73 ASP A O 1
ATOM 567 N N . LEU A 1 74 ? 2.601 -4.377 11.770 1.00 90.00 74 LEU A N 1
ATOM 568 C CA . LEU A 1 74 ? 1.372 -3.891 11.138 1.00 90.00 74 LEU A CA 1
ATOM 569 C C . LEU A 1 74 ? 1.183 -2.376 11.302 1.00 90.00 74 LEU A C 1
ATOM 571 O O . LEU A 1 74 ? 0.655 -1.719 10.405 1.00 90.00 74 LEU A O 1
ATOM 575 N N . ARG A 1 75 ? 1.604 -1.806 12.439 1.00 91.12 75 ARG A N 1
ATOM 576 C CA . ARG A 1 75 ? 1.596 -0.349 12.643 1.00 91.12 75 ARG A CA 1
ATOM 577 C C . ARG A 1 75 ? 2.631 0.341 11.776 1.00 91.12 75 ARG A C 1
ATOM 579 O O . ARG A 1 75 ? 2.301 1.364 11.189 1.00 91.12 75 ARG A O 1
ATOM 586 N N . CYS A 1 76 ? 3.837 -0.214 11.680 1.00 89.75 76 CYS A N 1
ATOM 587 C CA . CYS A 1 76 ? 4.868 0.300 10.788 1.00 89.75 76 CYS A CA 1
ATOM 588 C C . CYS A 1 76 ? 4.385 0.280 9.335 1.00 89.75 76 CYS A C 1
ATOM 590 O O . CYS A 1 76 ? 4.505 1.289 8.657 1.00 89.75 76 CYS A O 1
ATOM 592 N N . MET A 1 77 ? 3.741 -0.799 8.877 1.00 87.88 77 MET A N 1
ATOM 593 C CA . MET A 1 77 ? 3.170 -0.860 7.524 1.00 87.88 77 MET A CA 1
ATOM 594 C C . MET A 1 77 ? 2.153 0.254 7.252 1.00 87.88 77 MET A C 1
ATOM 596 O O . MET A 1 77 ? 2.167 0.831 6.169 1.00 87.88 77 MET A O 1
ATOM 600 N N . LEU A 1 78 ? 1.282 0.558 8.221 1.00 91.56 78 LEU A N 1
ATOM 601 C CA . LEU A 1 78 ? 0.352 1.681 8.101 1.00 91.56 78 LEU A CA 1
ATOM 602 C C . LEU A 1 78 ? 1.108 3.013 8.053 1.00 91.56 78 LEU A C 1
ATOM 604 O O . LEU A 1 78 ? 0.913 3.782 7.127 1.00 91.56 78 LEU A O 1
ATOM 608 N N . GLN A 1 79 ? 2.005 3.258 9.009 1.00 92.06 79 GLN A N 1
ATOM 609 C CA . GLN A 1 79 ? 2.736 4.526 9.117 1.00 92.06 79 GLN A CA 1
ATOM 610 C C . GLN A 1 79 ? 3.632 4.826 7.911 1.00 92.06 79 GLN A C 1
ATOM 612 O O . GLN A 1 79 ? 3.806 5.985 7.561 1.00 92.06 79 GLN A O 1
ATOM 617 N N . GLU A 1 80 ? 4.209 3.804 7.283 1.00 91.25 80 GLU A N 1
ATOM 618 C CA . GLU A 1 80 ? 5.069 3.976 6.107 1.00 91.25 80 GLU A CA 1
ATOM 619 C C . GLU A 1 80 ? 4.284 4.290 4.823 1.00 91.25 80 GLU A C 1
ATOM 621 O O . GLU A 1 80 ? 4.841 4.865 3.879 1.00 91.25 80 GLU A O 1
ATOM 626 N N . GLY A 1 81 ? 3.013 3.881 4.762 1.00 90.69 81 GLY A N 1
ATOM 627 C CA . GLY A 1 81 ? 2.141 4.095 3.607 1.00 90.69 81 GLY A CA 1
ATOM 628 C C . GLY A 1 81 ? 1.164 5.259 3.752 1.00 90.69 81 GLY A C 1
ATOM 629 O O . GLY A 1 81 ? 0.715 5.765 2.733 1.00 90.69 81 GLY A O 1
ATOM 630 N N . ASP A 1 82 ? 0.830 5.659 4.976 1.00 95.19 82 ASP A N 1
ATOM 631 C CA . ASP A 1 82 ? -0.122 6.728 5.287 1.00 95.19 82 ASP A CA 1
ATOM 632 C C . ASP A 1 82 ? 0.536 8.093 5.027 1.00 95.19 82 ASP A C 1
ATOM 634 O O . ASP A 1 82 ? 1.386 8.557 5.795 1.00 95.19 82 ASP A O 1
ATOM 638 N N . PHE A 1 83 ? 0.200 8.710 3.893 1.00 91.62 83 PHE A N 1
ATOM 639 C CA . PHE A 1 83 ? 0.813 9.963 3.451 1.00 91.62 83 PHE A CA 1
ATOM 640 C C . PHE A 1 83 ? 0.002 11.188 3.865 1.00 91.62 83 PHE A C 1
ATOM 642 O O . PHE A 1 83 ? 0.574 12.279 3.978 1.00 91.62 83 PHE A O 1
ATOM 649 N N . ASP A 1 84 ? -1.307 11.037 4.057 1.00 93.31 84 ASP A N 1
ATOM 650 C CA . ASP A 1 84 ? -2.184 12.125 4.488 1.00 93.31 84 ASP A CA 1
ATOM 651 C C . ASP A 1 84 ? -2.370 12.197 6.016 1.00 93.31 84 ASP A C 1
ATOM 653 O O . ASP A 1 84 ? -2.773 13.243 6.540 1.00 93.31 84 ASP A O 1
ATOM 657 N N . GLY A 1 85 ? -1.956 11.157 6.740 1.00 92.94 85 GLY A N 1
ATOM 658 C CA . GLY A 1 85 ? -1.969 11.067 8.193 1.00 92.94 85 GLY A CA 1
ATOM 659 C C . GLY A 1 85 ? -3.343 10.743 8.775 1.00 92.94 85 GLY A C 1
ATOM 660 O O . GLY A 1 85 ? -3.591 11.093 9.938 1.00 92.94 85 GLY A O 1
ATOM 661 N N . ASP A 1 86 ? -4.255 10.144 8.004 1.00 93.81 86 ASP A N 1
ATOM 662 C CA . ASP A 1 86 ? -5.603 9.792 8.464 1.00 93.81 86 ASP A CA 1
ATOM 663 C C . ASP A 1 86 ? -5.646 8.521 9.340 1.00 93.81 86 ASP A C 1
ATOM 665 O O . ASP A 1 86 ? -6.662 8.232 9.989 1.00 93.81 86 ASP A O 1
ATOM 669 N N . GLY A 1 87 ? -4.520 7.805 9.447 1.00 92.31 87 GLY A N 1
ATOM 670 C CA . GLY A 1 87 ? -4.374 6.575 10.219 1.00 92.31 87 GLY A CA 1
ATOM 671 C C . GLY A 1 87 ? -4.905 5.328 9.508 1.00 92.31 87 GLY A 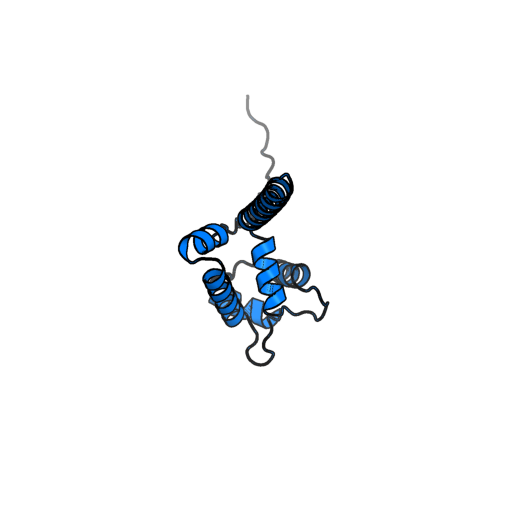C 1
ATOM 672 O O . GLY A 1 87 ? -5.129 4.300 10.164 1.00 92.31 87 GLY A O 1
ATOM 673 N N . ALA A 1 88 ? -5.130 5.401 8.200 1.00 94.94 88 ALA A N 1
ATOM 674 C CA . ALA A 1 88 ? -5.522 4.316 7.319 1.00 94.94 88 ALA A CA 1
ATOM 675 C C . ALA A 1 88 ? -4.675 4.339 6.032 1.00 94.94 88 ALA A C 1
ATOM 677 O O . ALA A 1 88 ? -3.816 5.186 5.838 1.00 94.94 88 ALA A O 1
ATOM 678 N N . LEU A 1 89 ? -4.865 3.339 5.169 1.00 96.12 89 LEU A N 1
ATOM 679 C CA . LEU A 1 89 ? -4.323 3.366 3.812 1.00 96.12 89 LEU A CA 1
ATOM 680 C C . LEU A 1 89 ? -5.471 3.369 2.818 1.00 96.12 89 LEU A C 1
ATOM 682 O O . LEU A 1 89 ? -6.285 2.435 2.775 1.00 96.12 89 LEU A O 1
ATOM 686 N N . SER A 1 90 ? -5.497 4.386 1.972 1.00 95.62 90 SER A N 1
ATOM 687 C CA . SER A 1 90 ? -6.274 4.388 0.744 1.00 95.62 90 SER A CA 1
ATOM 688 C C . SER A 1 90 ? -5.669 3.438 -0.298 1.00 95.62 90 SER A C 1
ATOM 690 O O . SER A 1 90 ? -4.536 2.960 -0.187 1.00 95.62 90 SER A O 1
ATOM 692 N N . GLN A 1 91 ? -6.429 3.155 -1.356 1.00 94.12 91 GLN A N 1
ATOM 693 C CA . GLN A 1 91 ? -5.958 2.295 -2.444 1.00 94.12 91 GLN A CA 1
ATOM 694 C C . GLN A 1 91 ? -4.700 2.853 -3.121 1.00 94.12 91 GLN A C 1
ATOM 696 O O . GLN A 1 91 ? -3.793 2.093 -3.454 1.00 94.12 91 GLN A O 1
ATOM 701 N N . MET A 1 92 ? -4.637 4.174 -3.307 1.00 92.50 92 MET A N 1
ATOM 702 C CA . MET A 1 92 ? -3.490 4.827 -3.933 1.00 92.50 92 MET A CA 1
ATOM 703 C C . MET A 1 92 ? -2.238 4.680 -3.067 1.00 92.50 92 MET A C 1
ATOM 705 O O . MET A 1 92 ? -1.190 4.276 -3.561 1.00 92.50 92 MET A O 1
ATOM 709 N N . GLU A 1 93 ? -2.362 4.954 -1.772 1.00 94.62 93 GLU A N 1
ATOM 710 C CA . GLU A 1 93 ? -1.268 4.854 -0.804 1.00 94.62 93 GLU A CA 1
ATOM 711 C C . GLU A 1 93 ? -0.741 3.429 -0.684 1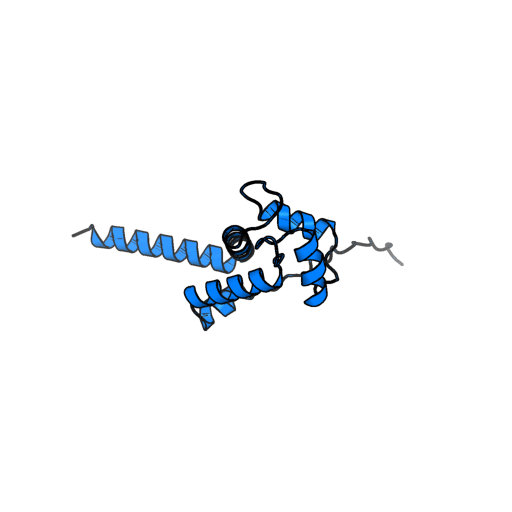.00 94.62 93 GLU A C 1
ATOM 713 O O . GLU A 1 93 ? 0.468 3.208 -0.728 1.00 94.62 93 GLU A O 1
ATOM 718 N N . PHE A 1 94 ? -1.645 2.448 -0.640 1.00 92.69 94 PHE A N 1
ATOM 719 C CA . PHE A 1 94 ? -1.280 1.038 -0.667 1.00 92.69 94 PHE A CA 1
ATOM 720 C C . PH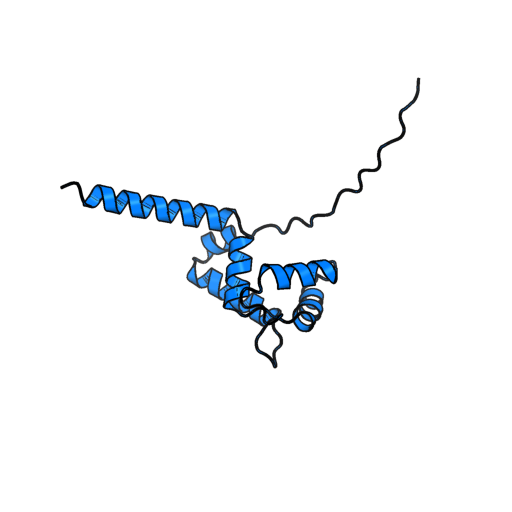E A 1 94 ? -0.497 0.672 -1.933 1.00 92.69 94 PHE A C 1
ATOM 722 O O . PHE A 1 94 ? 0.558 0.045 -1.841 1.00 92.69 94 PHE A O 1
ATOM 729 N N . CYS A 1 95 ? -0.979 1.069 -3.115 1.00 90.44 95 CYS A N 1
ATOM 730 C CA . CYS A 1 95 ? -0.278 0.804 -4.369 1.00 90.44 95 CYS A CA 1
ATOM 731 C C . CYS A 1 95 ? 1.115 1.443 -4.358 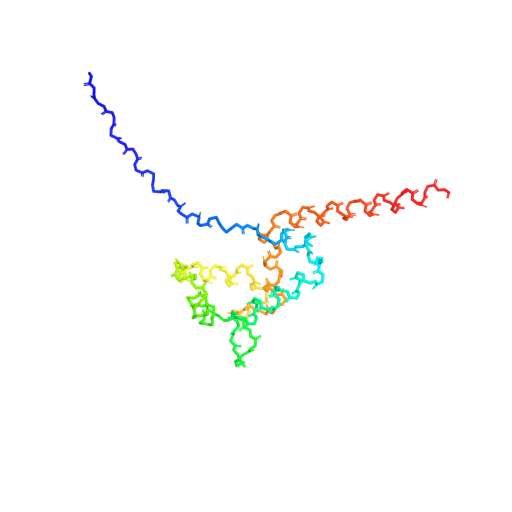1.00 90.44 95 CYS A C 1
ATOM 733 O O . CYS A 1 95 ? 2.100 0.755 -4.615 1.00 90.44 95 CYS A O 1
ATOM 735 N N . VAL A 1 96 ? 1.219 2.724 -3.998 1.00 89.06 96 VAL A N 1
ATOM 736 C CA . VAL A 1 96 ? 2.502 3.438 -3.911 1.00 89.06 96 VAL A CA 1
ATOM 737 C C . VAL A 1 96 ? 3.450 2.757 -2.926 1.00 89.06 96 VAL A C 1
ATOM 739 O O . VAL A 1 96 ? 4.619 2.567 -3.256 1.00 89.06 96 VAL A O 1
ATOM 742 N N . LEU A 1 97 ? 2.970 2.346 -1.750 1.00 89.31 97 LEU A N 1
ATOM 743 C CA . LEU A 1 97 ? 3.771 1.608 -0.774 1.00 89.31 97 LEU A CA 1
ATOM 744 C C . LEU A 1 97 ? 4.309 0.302 -1.372 1.00 89.31 97 LEU A C 1
ATOM 746 O O . LEU A 1 97 ? 5.502 0.036 -1.266 1.00 89.31 97 LEU A O 1
ATOM 750 N N . MET A 1 98 ? 3.467 -0.482 -2.050 1.00 87.12 98 MET A N 1
ATOM 751 C CA . MET A 1 98 ? 3.884 -1.738 -2.687 1.00 87.12 98 MET A CA 1
ATOM 752 C C . MET A 1 98 ? 4.945 -1.513 -3.771 1.00 87.12 98 MET A C 1
ATOM 754 O O . MET A 1 98 ? 5.939 -2.232 -3.800 1.00 87.12 98 MET A O 1
ATOM 758 N N . PHE A 1 99 ? 4.794 -0.479 -4.603 1.00 84.44 99 PHE A N 1
ATOM 759 C CA . PHE A 1 99 ? 5.822 -0.097 -5.578 1.00 84.44 99 PHE A CA 1
ATOM 760 C C . PHE A 1 99 ? 7.128 0.343 -4.902 1.00 84.44 99 PHE A C 1
ATOM 762 O O . PHE A 1 99 ? 8.201 -0.058 -5.338 1.00 84.44 99 PHE A O 1
ATOM 769 N N . ARG A 1 100 ? 7.060 1.118 -3.811 1.00 83.62 100 ARG A N 1
ATOM 770 C CA . ARG A 1 100 ? 8.244 1.572 -3.055 1.00 83.62 100 ARG A CA 1
ATOM 771 C C . ARG A 1 100 ? 9.012 0.438 -2.387 1.00 83.62 100 ARG A C 1
ATOM 773 O O . ARG A 1 100 ? 10.220 0.543 -2.204 1.00 83.62 100 ARG A O 1
ATOM 780 N N . LEU A 1 101 ? 8.313 -0.624 -2.005 1.00 81.94 101 LEU A N 1
ATOM 781 C CA . LEU A 1 101 ? 8.915 -1.813 -1.409 1.00 81.94 101 LEU A CA 1
ATOM 782 C C . LEU A 1 101 ? 9.520 -2.763 -2.456 1.00 81.94 101 LEU A C 1
ATOM 784 O O . LEU A 1 101 ? 10.193 -3.715 -2.066 1.00 81.94 101 LEU A O 1
ATOM 788 N N . SER A 1 102 ? 9.326 -2.491 -3.753 1.00 82.62 102 SER A N 1
ATOM 789 C CA . SER A 1 102 ? 9.940 -3.222 -4.862 1.00 82.62 102 SER A CA 1
ATOM 790 C C . SER A 1 102 ? 11.096 -2.417 -5.469 1.00 82.62 102 SER A C 1
ATOM 792 O O . SER A 1 102 ? 10.883 -1.586 -6.357 1.00 82.62 102 SER A O 1
ATOM 794 N N . PRO A 1 103 ? 12.341 -2.623 -4.998 1.00 78.81 103 PRO A N 1
ATOM 795 C CA . PRO A 1 103 ? 13.491 -1.868 -5.487 1.00 78.81 103 PRO A CA 1
ATOM 796 C C . PRO A 1 103 ? 13.745 -2.098 -6.981 1.00 78.81 103 PRO A C 1
ATOM 798 O O . PRO A 1 103 ? 14.107 -1.157 -7.677 1.00 78.81 103 PRO A O 1
ATOM 801 N N . GLU A 1 104 ? 13.496 -3.312 -7.481 1.00 78.75 104 GLU A N 1
ATOM 802 C CA . GLU A 1 104 ? 13.644 -3.640 -8.904 1.00 78.75 104 GLU A CA 1
ATOM 803 C C . GLU A 1 104 ? 12.653 -2.850 -9.773 1.00 78.75 104 GLU A C 1
ATOM 805 O O . GLU A 1 104 ? 13.061 -2.250 -10.764 1.00 78.75 104 GLU A O 1
ATOM 810 N N . LEU A 1 105 ? 11.374 -2.753 -9.379 1.00 78.31 105 LEU A N 1
ATOM 811 C CA . LEU A 1 105 ? 10.404 -1.935 -10.121 1.00 78.31 105 LEU A CA 1
ATOM 812 C C . LEU A 1 105 ? 10.740 -0.443 -10.079 1.00 78.31 105 LEU A C 1
ATOM 814 O O . LEU A 1 105 ? 10.523 0.269 -11.062 1.00 78.31 105 LEU A O 1
ATOM 818 N N . MET A 1 106 ? 11.262 0.044 -8.952 1.00 78.12 106 MET A N 1
ATOM 819 C CA . MET A 1 106 ? 11.716 1.429 -8.858 1.00 78.12 106 MET A CA 1
ATOM 820 C C . MET A 1 106 ? 12.903 1.698 -9.786 1.00 78.12 106 MET A C 1
ATOM 822 O O . MET A 1 106 ? 12.891 2.698 -10.504 1.00 78.12 106 MET A O 1
ATOM 826 N N . GLU A 1 107 ? 13.898 0.813 -9.814 1.00 78.81 107 GLU A N 1
ATOM 827 C CA . GLU A 1 107 ? 15.080 0.952 -10.669 1.00 78.81 107 GLU A CA 1
ATOM 828 C C . GLU A 1 107 ? 14.719 0.887 -12.160 1.00 78.81 107 GLU A C 1
ATOM 830 O O . GLU A 1 107 ? 15.153 1.746 -12.930 1.00 78.81 107 GLU A O 1
ATOM 835 N N . GLU A 1 108 ? 13.849 -0.046 -12.561 1.00 74.88 108 GLU A N 1
ATOM 836 C CA . GLU A 1 108 ? 13.337 -0.129 -13.936 1.00 74.88 108 GLU A CA 1
ATOM 837 C C . GLU A 1 108 ? 12.610 1.157 -14.353 1.00 74.88 108 GLU A C 1
ATOM 839 O O . GLU A 1 108 ? 12.822 1.665 -15.456 1.00 74.88 108 GLU A O 1
ATOM 844 N N . SER A 1 109 ? 11.788 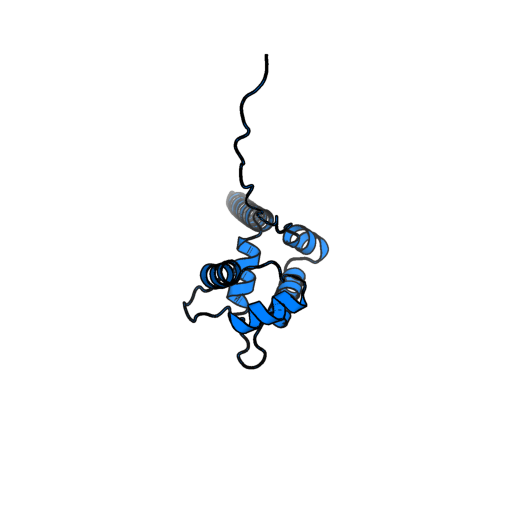1.731 -13.468 1.00 75.06 109 SER A N 1
ATOM 845 C CA . SER A 1 109 ? 11.079 2.980 -13.768 1.00 75.06 109 SER A CA 1
ATOM 846 C C . SER A 1 109 ? 12.028 4.168 -13.968 1.00 75.06 109 SER A C 1
ATOM 848 O O . SER A 1 109 ? 11.806 4.985 -14.863 1.00 75.06 109 SER A O 1
ATOM 850 N N . GLN A 1 110 ? 13.108 4.239 -13.183 1.00 76.75 110 GLN A N 1
ATOM 851 C CA . GLN A 1 110 ? 14.139 5.269 -13.304 1.00 76.75 110 GLN A CA 1
ATOM 852 C C . GLN A 1 110 ? 14.913 5.119 -14.619 1.00 76.75 110 GLN A C 1
ATOM 854 O O . GLN A 1 110 ? 15.137 6.108 -15.313 1.00 76.75 110 GLN A O 1
ATOM 859 N N . PHE A 1 111 ? 15.260 3.884 -14.989 1.00 76.19 111 PHE A N 1
ATOM 860 C CA . PHE A 1 111 ? 15.955 3.589 -16.239 1.00 76.19 111 PHE A CA 1
ATOM 861 C C . PHE A 1 111 ? 15.124 3.978 -17.470 1.00 76.19 111 PHE A C 1
ATOM 863 O O . PHE A 1 111 ? 15.636 4.641 -18.369 1.00 76.19 111 PHE A O 1
ATOM 870 N N . LEU A 1 112 ? 13.833 3.630 -17.492 1.00 76.06 112 LEU A N 1
ATOM 871 C CA . LEU A 1 112 ? 12.931 3.972 -18.600 1.00 76.06 112 LEU A CA 1
ATOM 872 C C . LEU A 1 112 ? 12.737 5.488 -18.756 1.00 76.06 112 LEU A C 1
ATOM 874 O O . LEU A 1 112 ? 12.629 5.986 -19.876 1.00 76.06 112 LEU A O 1
ATOM 878 N N . LEU A 1 113 ? 12.700 6.228 -17.644 1.00 78.12 113 LEU A N 1
ATOM 879 C CA . LEU A 1 113 ? 12.655 7.693 -17.656 1.00 78.12 113 LEU A CA 1
ATOM 880 C C . LEU A 1 113 ? 13.937 8.297 -18.241 1.00 78.12 113 LEU A C 1
ATOM 882 O O . LEU A 1 113 ? 13.858 9.202 -19.073 1.00 78.12 113 LEU A O 1
ATOM 886 N N . ASP A 1 114 ? 15.100 7.790 -17.834 1.00 76.88 114 ASP A N 1
ATOM 887 C CA . ASP A 1 114 ? 16.391 8.244 -18.354 1.00 76.88 114 ASP A CA 1
ATOM 888 C C . ASP A 1 114 ? 16.523 7.943 -19.858 1.00 76.88 114 ASP A C 1
ATOM 890 O O . ASP A 1 114 ? 16.971 8.799 -20.622 1.00 76.88 114 ASP A O 1
ATOM 894 N N . GLU A 1 115 ? 16.079 6.767 -20.311 1.00 78.56 115 GLU A N 1
ATOM 895 C CA . GLU A 1 115 ? 16.062 6.386 -21.729 1.00 78.56 115 GLU A CA 1
ATOM 896 C C . GLU A 1 115 ? 15.143 7.296 -22.560 1.00 78.56 115 GLU A C 1
ATOM 898 O O . GLU A 1 115 ? 15.572 7.828 -23.587 1.00 78.56 115 GLU A O 1
ATOM 903 N N . ALA A 1 116 ? 13.921 7.563 -22.089 1.00 81.75 116 ALA A N 1
ATOM 904 C CA . ALA A 1 116 ? 12.981 8.455 -22.772 1.00 81.75 116 ALA A CA 1
ATOM 905 C C . ALA A 1 116 ? 13.512 9.898 -22.885 1.00 81.75 116 ALA A C 1
ATOM 907 O O . ALA A 1 116 ? 13.377 10.537 -23.931 1.00 81.75 116 ALA A O 1
ATOM 908 N N . LEU A 1 117 ? 14.166 10.408 -21.836 1.00 79.88 117 LEU A N 1
ATOM 909 C CA . LEU A 1 117 ? 14.798 11.733 -21.855 1.00 79.88 117 LEU A CA 1
ATOM 910 C C . LEU A 1 117 ? 15.982 11.798 -22.830 1.00 79.88 117 LEU A C 1
ATOM 912 O O . LEU A 1 117 ? 16.193 12.820 -23.490 1.00 79.88 117 LEU A O 1
ATOM 916 N N . LEU A 1 118 ? 16.758 10.718 -22.943 1.00 76.38 118 LEU A N 1
ATOM 917 C CA . LEU A 1 118 ? 17.853 10.628 -23.909 1.00 76.38 118 LEU A CA 1
ATOM 918 C C . LEU A 1 118 ? 17.339 10.578 -25.352 1.00 76.38 118 LEU A C 1
ATOM 920 O O . LEU A 1 118 ? 17.929 11.228 -26.219 1.00 76.38 118 LEU A O 1
ATOM 924 N N . GLU A 1 119 ? 16.237 9.872 -25.616 1.00 72.62 119 GLU A N 1
ATOM 925 C CA . GLU A 1 119 ? 15.592 9.883 -26.933 1.00 72.62 119 GLU A CA 1
ATOM 926 C C . GLU A 1 119 ? 15.093 11.282 -27.318 1.00 72.62 119 GLU A C 1
ATOM 928 O O . GLU A 1 119 ? 15.313 11.712 -28.453 1.00 72.62 119 GLU A O 1
ATOM 933 N N . GLU A 1 120 ? 14.500 12.037 -26.386 1.00 70.81 120 GLU A N 1
ATOM 934 C CA . GLU A 1 120 ? 14.076 13.419 -26.649 1.00 70.81 120 GLU A CA 1
ATOM 935 C C . GLU A 1 120 ? 15.259 14.324 -27.019 1.00 70.81 120 GLU A C 1
ATOM 937 O O . GLU A 1 120 ? 15.175 15.086 -27.984 1.00 70.81 120 GLU A O 1
ATOM 942 N N . LEU A 1 121 ? 16.398 14.207 -26.331 1.00 67.56 121 LEU A N 1
ATOM 943 C CA . LEU A 1 121 ? 17.599 14.984 -26.659 1.00 67.56 121 LEU A CA 1
ATOM 944 C C . LEU A 1 121 ? 18.194 14.612 -28.023 1.00 67.56 121 LEU A C 1
ATOM 946 O O . LEU A 1 121 ? 18.709 15.484 -28.726 1.00 67.56 121 LEU A O 1
ATOM 950 N N . HIS A 1 122 ? 18.097 13.344 -28.421 1.00 65.56 122 HIS A N 1
ATOM 951 C CA . HIS A 1 122 ? 18.592 12.875 -29.715 1.00 65.56 122 HIS A CA 1
ATOM 952 C C . HIS A 1 122 ? 17.673 13.288 -30.879 1.00 65.56 122 HIS A C 1
ATOM 954 O O . HIS A 1 122 ? 18.131 13.452 -32.010 1.00 65.56 122 HIS A O 1
ATOM 960 N N . ASN A 1 123 ? 16.389 13.535 -30.604 1.00 61.44 123 ASN A N 1
ATOM 961 C CA . ASN A 1 123 ? 15.415 13.995 -31.595 1.00 61.44 123 ASN A CA 1
ATOM 962 C C . ASN A 1 123 ? 15.436 15.525 -31.816 1.00 61.44 123 ASN A C 1
ATOM 964 O O . ASN A 1 123 ? 14.885 16.011 -32.801 1.00 61.44 123 ASN A O 1
ATOM 968 N N . TYR A 1 124 ? 16.097 16.287 -30.934 1.00 59.44 124 TYR A N 1
ATOM 969 C CA . TYR A 1 124 ? 16.280 17.744 -31.045 1.00 59.44 124 TYR A CA 1
ATOM 970 C C . TYR A 1 124 ? 17.605 18.171 -31.709 1.00 59.44 124 TYR A C 1
ATOM 972 O O . TYR A 1 124 ? 17.858 19.368 -31.847 1.00 59.44 124 TYR A O 1
ATOM 980 N N . SER A 1 125 ? 18.458 17.230 -32.133 1.00 58.88 125 SER A N 1
ATOM 981 C CA . SER A 1 125 ? 19.765 17.522 -32.748 1.00 58.88 125 SER A CA 1
ATOM 982 C C . SER A 1 125 ? 19.789 17.513 -34.289 1.00 58.88 125 SER A C 1
ATOM 984 O O . SER A 1 125 ? 20.850 17.267 -34.863 1.00 58.88 125 SER A O 1
ATOM 986 N N . TYR A 1 126 ? 18.663 17.785 -34.961 1.00 48.06 126 TYR A N 1
ATOM 987 C CA . TYR A 1 126 ? 18.595 18.012 -36.418 1.00 48.06 126 TYR A CA 1
ATOM 988 C C . TYR A 1 126 ? 18.176 19.442 -36.765 1.00 48.06 126 TYR A C 1
ATOM 990 O O . TYR A 1 126 ? 17.170 19.921 -36.198 1.00 48.06 126 TYR A O 1
#

Secondary structure (DSSP, 8-state):
---PPP--------------HHHHHHHH-HHHHHHHHHHHHHHHS-TTTSSB-HHHHHHHHHHTT-TT--HHHHHHHHHHH-SS-SSSB-HHHHHHHHHHT-HHHHHHHHHHHHHHHHHHHHHT--

Sequence (126 aa):
MAAPQSQNQNQNHHQYFHDFLPLMANKLGGDALIGELCKGFNLLMDAEKGVITFESLKRNSALLGLQDLSNDDLRCMLQEGDFDGDGALSQMEFCVLMFRLSPELMEESQFLLDEALLEELHNYSY

pLDDT: mean 80.04, std 16.37, range [36.5, 96.44]

Radius of gyration: 20.25 Å; chains: 1; bounding box: 60×45×61 Å

Foldseek 3Di:
DDDDDDDPPPPPPPVPPPQCLVVCCVPPNDVVSLVVLLVVQVQQCDPVVQWRALVSNQVSCVVVVVPVQDSVNSQVLQVQQPPPPPRTHHSVSSVVSSCVVDVVSVVVVVVVVVVVVVVVVVVPPD